Protein AF-A0A0D2JF90-F1 (afdb_monomer_lite)

pLDDT: mean 88.04, std 15.31, range [30.97, 97.69]

Secondary structure (DSSP, 8-state):
-----------EEEEEETTEEEEEEEHHHHHHHHHHHHHHHHT-GGGHHHHHHHHHHHHHHHTTSEEEHHHHS-SHHHHHHHHHHHHHHHHHHHH-TTS-GGGHHHHHHHHHHHHHHHHHHHHHTT-----

Sequence (131 aa):
MLLVEYKGNYMSAGIWAKNERVLKIPNAIFDVIYHEYMEIFEQHPQYEDLLDNAINSFRMASSGTYLNIDTALPNYEVALAFFNIAKKAQENIENIPTIPESSRPVYRKFYEIIRDRARELAIIENKHFVF

Organism: NCBI:txid1306947

Structure (mmCIF, N/CA/C/O backbone):
data_AF-A0A0D2JF90-F1
#
_entry.id   AF-A0A0D2JF90-F1
#
loop_
_atom_site.group_PDB
_atom_site.id
_atom_site.type_symbol
_atom_site.label_atom_id
_atom_site.label_alt_id
_atom_site.label_comp_id
_atom_site.label_asym_id
_atom_site.label_entity_id
_atom_site.label_seq_id
_atom_site.pdbx_PDB_ins_code
_atom_site.Cartn_x
_atom_site.Cartn_y
_atom_site.Cartn_z
_atom_site.occupancy
_atom_site.B_iso_or_equiv
_atom_site.auth_seq_id
_atom_site.auth_comp_id
_atom_site.auth_asym_id
_atom_site.auth_atom_id
_atom_site.pdbx_PDB_model_num
ATOM 1 N N . MET A 1 1 ? 12.086 -10.547 -37.034 1.00 43.31 1 MET A N 1
ATOM 2 C CA . MET A 1 1 ? 10.893 -10.952 -36.265 1.00 43.31 1 MET A CA 1
ATOM 3 C C . MET A 1 1 ? 11.223 -12.254 -35.558 1.00 43.31 1 MET A C 1
ATOM 5 O O . MET A 1 1 ? 11.323 -13.276 -36.216 1.00 43.31 1 MET A O 1
ATOM 9 N N . LEU A 1 2 ? 11.489 -12.191 -34.256 1.00 30.97 2 LEU A N 1
ATOM 10 C CA . LEU A 1 2 ? 11.658 -13.356 -33.390 1.00 30.97 2 LEU A CA 1
ATOM 11 C C . LEU A 1 2 ? 10.874 -13.039 -32.118 1.00 30.97 2 LEU A C 1
ATOM 13 O O . LEU A 1 2 ? 11.337 -12.303 -31.252 1.00 30.97 2 LEU A O 1
ATOM 17 N N . LEU A 1 3 ? 9.631 -13.518 -32.090 1.00 36.75 3 LEU A N 1
ATOM 18 C CA . LEU A 1 3 ? 8.819 -13.605 -30.886 1.00 36.75 3 LEU A CA 1
ATOM 19 C C . LEU A 1 3 ? 9.464 -14.671 -30.005 1.00 36.75 3 LEU A C 1
ATOM 21 O O . LEU A 1 3 ? 9.248 -15.864 -30.203 1.00 36.75 3 LEU A O 1
ATOM 25 N N . VAL A 1 4 ? 10.294 -14.241 -29.061 1.00 36.16 4 VAL A N 1
ATOM 26 C CA . VAL A 1 4 ? 10.651 -15.091 -27.931 1.00 36.16 4 VAL A CA 1
ATOM 27 C C . VAL A 1 4 ? 9.513 -14.940 -26.928 1.00 36.16 4 VAL A C 1
ATOM 29 O O . VAL A 1 4 ? 9.492 -14.001 -26.135 1.00 36.16 4 VAL A O 1
ATOM 32 N N . GLU A 1 5 ? 8.528 -15.838 -26.996 1.00 36.75 5 GLU A N 1
ATOM 33 C CA . GLU A 1 5 ? 7.619 -16.069 -25.873 1.00 36.75 5 GLU A CA 1
ATOM 34 C C . GLU A 1 5 ? 8.452 -16.591 -24.697 1.00 36.75 5 GLU A C 1
ATOM 36 O O . GLU A 1 5 ? 8.705 -17.789 -24.559 1.00 36.75 5 GLU A O 1
ATOM 41 N N . TYR A 1 6 ? 8.901 -15.678 -23.839 1.00 35.69 6 TYR A N 1
ATOM 42 C CA . TYR A 1 6 ? 9.486 -16.020 -22.550 1.00 35.69 6 TYR A CA 1
ATOM 43 C C . TYR A 1 6 ? 8.361 -16.513 -21.626 1.00 35.69 6 TYR A C 1
ATOM 45 O O . TYR A 1 6 ? 7.766 -15.752 -20.865 1.00 35.69 6 TYR A O 1
ATOM 53 N N . LYS A 1 7 ? 8.045 -17.812 -21.697 1.00 35.28 7 LYS A N 1
ATOM 54 C CA . LYS A 1 7 ? 7.191 -18.527 -20.731 1.00 35.28 7 LYS A CA 1
ATOM 55 C C . LYS A 1 7 ? 7.955 -18.802 -19.432 1.00 35.28 7 LYS A C 1
ATOM 57 O O . LYS A 1 7 ? 8.090 -19.942 -18.999 1.00 35.28 7 LYS A O 1
ATOM 62 N N . GLY A 1 8 ? 8.464 -17.747 -18.805 1.00 36.56 8 GLY A N 1
ATOM 63 C CA . GLY A 1 8 ? 8.743 -17.779 -17.378 1.00 36.56 8 GLY A CA 1
ATOM 64 C C . GLY A 1 8 ? 7.428 -17.524 -16.657 1.00 36.56 8 GLY A C 1
ATOM 65 O O . GLY A 1 8 ? 6.774 -16.518 -16.925 1.00 36.56 8 GLY A O 1
ATOM 66 N N . ASN A 1 9 ? 7.019 -18.408 -15.747 1.00 43.34 9 ASN A N 1
ATOM 67 C CA . ASN A 1 9 ? 6.086 -18.022 -14.692 1.00 43.34 9 ASN A CA 1
ATOM 68 C C . ASN A 1 9 ? 6.777 -16.921 -13.878 1.00 43.34 9 ASN A C 1
ATOM 70 O O . ASN A 1 9 ? 7.441 -17.204 -12.884 1.00 43.34 9 ASN A O 1
ATOM 74 N N . TYR A 1 10 ? 6.686 -15.668 -14.327 1.00 52.97 10 TYR A N 1
ATOM 75 C CA . TYR A 1 10 ? 7.056 -14.526 -13.512 1.00 52.97 10 TYR A CA 1
ATOM 76 C C . TYR A 1 10 ? 6.085 -14.546 -12.341 1.00 52.97 10 TYR A C 1
ATOM 78 O O . TYR A 1 10 ? 4.911 -14.193 -12.490 1.00 52.97 10 TYR A O 1
ATOM 86 N N . MET A 1 11 ? 6.553 -15.068 -11.207 1.00 75.00 11 MET A N 1
ATOM 87 C CA . MET A 1 11 ? 5.793 -15.021 -9.972 1.00 75.00 11 MET A CA 1
ATOM 88 C C . MET A 1 11 ? 5.394 -13.560 -9.742 1.00 75.00 11 MET A C 1
ATOM 90 O O . MET A 1 11 ? 6.162 -12.628 -10.008 1.00 75.00 11 MET A O 1
ATOM 94 N N . SER A 1 12 ? 4.133 -13.367 -9.383 1.00 83.56 12 SER A N 1
ATOM 95 C CA . SER A 1 12 ? 3.536 -12.052 -9.212 1.00 83.56 12 SER A CA 1
ATOM 96 C C . SER A 1 12 ? 2.786 -12.026 -7.898 1.00 83.56 12 SER A C 1
ATOM 98 O O . SER A 1 12 ? 1.940 -12.900 -7.685 1.00 83.56 12 SER A O 1
ATOM 100 N N . ALA A 1 13 ? 3.003 -10.990 -7.101 1.00 89.50 13 ALA A N 1
ATOM 101 C CA . ALA A 1 13 ? 2.191 -10.714 -5.939 1.00 89.50 13 ALA A CA 1
ATOM 102 C C . ALA A 1 13 ? 0.775 -10.329 -6.393 1.00 89.50 13 ALA A C 1
ATOM 104 O O . ALA A 1 13 ? 0.564 -9.390 -7.174 1.00 89.50 13 ALA A O 1
ATOM 105 N N . GLY A 1 14 ? -0.216 -11.087 -5.927 1.00 93.38 14 GLY A N 1
ATOM 106 C CA . GLY A 1 14 ? -1.618 -10.696 -6.040 1.00 93.38 14 GLY A CA 1
ATOM 107 C C . GLY A 1 14 ? -1.976 -9.741 -4.909 1.00 93.38 14 GLY A C 1
ATOM 108 O O . GLY A 1 14 ? -1.822 -10.105 -3.750 1.00 93.38 14 GLY A O 1
ATOM 109 N N . ILE A 1 15 ? -2.480 -8.551 -5.223 1.00 95.94 15 ILE A N 1
ATOM 110 C CA . ILE A 1 15 ? -2.976 -7.608 -4.215 1.00 95.94 15 ILE A CA 1
ATOM 111 C C . ILE A 1 15 ? -4.492 -7.717 -4.162 1.00 95.94 15 ILE A C 1
ATOM 113 O O . ILE A 1 15 ? -5.168 -7.597 -5.190 1.00 95.94 15 ILE A O 1
ATOM 117 N N . TRP A 1 16 ? -5.006 -7.957 -2.963 1.00 96.31 16 TRP A N 1
ATOM 118 C CA . TRP A 1 16 ? -6.415 -8.177 -2.690 1.00 96.31 16 TRP A CA 1
ATOM 119 C C . TRP A 1 16 ? -6.956 -7.105 -1.756 1.00 96.31 16 TRP A C 1
ATOM 121 O O . TRP A 1 16 ? -6.308 -6.750 -0.775 1.00 96.31 16 TRP A O 1
ATOM 131 N N . ALA A 1 17 ? -8.155 -6.625 -2.056 1.00 94.81 17 ALA A N 1
ATOM 132 C CA . ALA A 1 17 ? -8.937 -5.752 -1.195 1.00 94.81 17 ALA A CA 1
ATOM 133 C C . ALA A 1 17 ? -10.413 -6.117 -1.370 1.00 94.81 17 ALA A C 1
ATOM 135 O O . ALA A 1 17 ? -10.847 -6.424 -2.480 1.00 94.81 17 ALA A O 1
ATOM 136 N N . LYS A 1 18 ? -11.178 -6.121 -0.279 1.00 92.69 18 LYS A N 1
ATOM 137 C CA . LYS A 1 18 ? -12.606 -6.470 -0.240 1.00 92.69 18 LYS A CA 1
ATOM 138 C C . LYS A 1 18 ? -12.913 -7.826 -0.879 1.00 92.69 18 LYS A C 1
ATOM 140 O O . LYS A 1 18 ? -13.903 -7.980 -1.583 1.00 92.69 18 LYS A O 1
ATOM 145 N N . ASN A 1 19 ? -12.052 -8.813 -0.621 1.00 89.94 19 ASN A N 1
ATOM 146 C CA . ASN A 1 19 ? -12.110 -10.164 -1.198 1.00 89.94 19 ASN A CA 1
ATOM 147 C C . ASN A 1 19 ? -11.984 -10.232 -2.732 1.00 89.94 19 ASN A C 1
ATOM 149 O O . ASN A 1 19 ? -12.270 -11.272 -3.323 1.00 89.94 19 ASN A O 1
ATOM 153 N N . GLU A 1 20 ? -11.491 -9.176 -3.380 1.00 94.44 20 GLU A N 1
ATOM 154 C CA . GLU A 1 20 ? -11.244 -9.145 -4.820 1.00 94.44 20 GLU A CA 1
ATOM 155 C C . GLU A 1 20 ? -9.775 -8.851 -5.125 1.00 94.44 20 GLU A C 1
ATOM 157 O O . GLU A 1 20 ? -9.114 -8.071 -4.436 1.00 94.44 20 GLU A O 1
ATOM 162 N N . ARG A 1 21 ? -9.242 -9.456 -6.194 1.00 94.56 21 ARG A N 1
ATOM 163 C CA . ARG A 1 21 ? -7.891 -9.142 -6.672 1.00 94.56 21 ARG A CA 1
ATOM 164 C C . ARG A 1 21 ? -7.910 -7.828 -7.452 1.00 94.56 21 ARG A C 1
ATOM 166 O O . ARG A 1 21 ? -8.303 -7.806 -8.617 1.00 94.56 21 ARG A O 1
ATOM 173 N N . VAL A 1 22 ? -7.402 -6.764 -6.838 1.00 96.06 22 VAL A N 1
ATOM 174 C CA . VAL A 1 22 ? -7.409 -5.395 -7.385 1.00 96.06 22 VAL A CA 1
ATOM 175 C C . VAL A 1 22 ? -6.157 -5.049 -8.196 1.00 96.06 22 VAL A C 1
ATOM 177 O O . VAL A 1 22 ? -6.181 -4.147 -9.042 1.00 96.06 22 VAL A O 1
ATOM 180 N N . LEU A 1 23 ? -5.051 -5.769 -7.974 1.00 95.00 23 LEU A N 1
ATOM 181 C CA . LEU A 1 23 ? -3.798 -5.554 -8.696 1.00 95.00 23 LEU A CA 1
ATOM 182 C C . LEU A 1 23 ? -2.972 -6.845 -8.784 1.00 95.00 23 LEU A C 1
ATOM 184 O O . LEU A 1 23 ? -2.977 -7.676 -7.878 1.00 95.00 23 LEU A O 1
ATOM 188 N N . LYS A 1 24 ? -2.256 -7.015 -9.897 1.00 92.94 24 LYS A N 1
ATOM 189 C CA . LYS A 1 24 ? -1.245 -8.061 -10.089 1.00 92.94 24 LYS A CA 1
ATOM 190 C C . LYS A 1 24 ? 0.090 -7.364 -10.328 1.00 92.94 24 LYS A C 1
ATOM 192 O O . LYS A 1 24 ? 0.207 -6.630 -11.307 1.00 92.94 24 LYS A O 1
ATOM 197 N N . ILE A 1 25 ? 1.063 -7.582 -9.447 1.00 92.25 25 ILE A N 1
ATOM 198 C CA . ILE A 1 25 ? 2.368 -6.911 -9.486 1.00 92.25 25 ILE A CA 1
ATOM 199 C C . ILE A 1 25 ? 3.446 -7.963 -9.767 1.00 92.25 25 ILE A C 1
ATOM 201 O O . ILE A 1 25 ? 3.507 -8.951 -9.040 1.00 92.25 25 ILE A O 1
ATOM 205 N N . PRO A 1 26 ? 4.291 -7.811 -10.803 1.00 90.44 26 PRO A N 1
ATOM 206 C CA . PRO A 1 26 ? 5.472 -8.662 -10.969 1.00 90.44 26 PRO A CA 1
ATOM 207 C C . PRO A 1 26 ? 6.334 -8.651 -9.699 1.00 90.44 26 PRO A C 1
ATOM 209 O O . PRO A 1 26 ? 6.592 -7.569 -9.179 1.00 90.44 26 PRO A O 1
ATOM 212 N N . ASN A 1 27 ? 6.811 -9.806 -9.216 1.00 87.50 27 ASN A N 1
ATOM 213 C CA . ASN A 1 27 ? 7.562 -9.863 -7.951 1.00 87.50 27 ASN A CA 1
ATOM 214 C C . ASN A 1 27 ? 8.742 -8.890 -7.919 1.00 87.50 27 ASN A C 1
ATOM 216 O O . ASN A 1 27 ? 8.859 -8.145 -6.965 1.00 87.50 27 ASN A O 1
ATOM 220 N N . ALA A 1 28 ? 9.515 -8.777 -9.005 1.00 87.50 28 ALA A N 1
ATOM 221 C CA . ALA A 1 28 ? 10.632 -7.831 -9.078 1.00 87.50 28 ALA A CA 1
ATOM 222 C C . ALA A 1 28 ? 10.226 -6.363 -8.820 1.00 87.50 28 ALA A C 1
ATOM 224 O O . ALA A 1 28 ? 11.018 -5.586 -8.305 1.00 87.50 28 ALA A O 1
ATOM 225 N N . ILE A 1 29 ? 8.995 -5.970 -9.170 1.00 91.00 29 ILE A N 1
ATOM 226 C CA . ILE A 1 29 ? 8.458 -4.636 -8.859 1.00 91.00 29 ILE A CA 1
ATOM 227 C C . ILE A 1 29 ? 8.016 -4.573 -7.393 1.00 91.00 29 ILE A C 1
ATOM 229 O O . ILE A 1 29 ? 8.266 -3.574 -6.721 1.00 91.00 29 ILE A O 1
ATOM 233 N N . PHE A 1 30 ? 7.364 -5.627 -6.896 1.00 92.00 30 PHE A N 1
ATOM 234 C CA . PHE A 1 30 ? 6.921 -5.695 -5.505 1.00 92.00 30 PHE A CA 1
ATOM 235 C C . PHE A 1 30 ? 8.094 -5.728 -4.516 1.00 92.00 30 PHE A C 1
ATOM 237 O O . PHE A 1 30 ? 8.004 -5.116 -3.460 1.00 92.00 30 PHE A O 1
ATOM 244 N N . ASP A 1 31 ? 9.206 -6.364 -4.876 1.00 89.81 31 ASP A N 1
ATOM 245 C CA . ASP A 1 31 ? 10.430 -6.401 -4.076 1.00 89.81 31 ASP A CA 1
ATOM 246 C C . ASP A 1 31 ? 11.014 -4.995 -3.898 1.00 89.81 31 ASP A C 1
ATOM 248 O O . ASP A 1 31 ? 11.377 -4.617 -2.788 1.00 89.81 31 ASP A O 1
ATOM 252 N N . VAL A 1 32 ? 11.010 -4.179 -4.960 1.00 91.19 32 VAL A N 1
ATOM 253 C CA . VAL A 1 32 ? 11.411 -2.764 -4.880 1.00 91.19 32 VAL A CA 1
ATOM 254 C C . VAL A 1 32 ? 10.475 -1.981 -3.958 1.00 91.19 32 VAL A C 1
ATOM 256 O O . VAL A 1 32 ? 10.947 -1.253 -3.094 1.00 91.19 32 VAL A O 1
ATOM 259 N N . ILE A 1 33 ? 9.153 -2.158 -4.093 1.00 93.19 33 ILE A N 1
ATOM 260 C CA . ILE A 1 33 ? 8.169 -1.528 -3.191 1.00 93.19 33 ILE A CA 1
ATOM 261 C C . ILE A 1 33 ? 8.461 -1.900 -1.738 1.00 93.19 33 ILE A C 1
ATOM 263 O O . ILE A 1 33 ? 8.515 -1.033 -0.871 1.00 93.19 33 ILE A O 1
ATOM 267 N N . TYR A 1 34 ? 8.627 -3.196 -1.478 1.00 93.00 34 TYR A N 1
ATOM 268 C CA . TYR A 1 34 ? 8.878 -3.717 -0.147 1.00 93.00 34 TYR A CA 1
ATOM 269 C C . TYR A 1 34 ? 10.156 -3.118 0.445 1.00 93.00 34 TYR A C 1
ATOM 271 O O . TYR A 1 34 ? 10.108 -2.618 1.564 1.00 93.00 34 TYR A O 1
ATOM 279 N N . HIS A 1 35 ? 11.262 -3.112 -0.302 1.00 92.44 35 HIS A N 1
ATOM 280 C CA . HIS A 1 35 ? 12.532 -2.563 0.170 1.00 92.44 35 HIS A CA 1
ATOM 281 C C . HIS A 1 35 ? 12.449 -1.073 0.493 1.00 92.44 35 HIS A C 1
ATOM 283 O O . HIS A 1 35 ? 12.785 -0.698 1.611 1.00 92.44 35 HIS A O 1
ATOM 289 N N . GLU A 1 36 ? 11.894 -0.250 -0.398 1.00 93.44 36 GLU A N 1
ATOM 290 C CA . GLU A 1 36 ? 11.714 1.184 -0.128 1.00 93.44 36 GLU A CA 1
ATOM 291 C C . GLU A 1 36 ? 10.849 1.424 1.119 1.00 93.44 36 GLU A C 1
ATOM 293 O O . GLU A 1 36 ? 11.110 2.319 1.920 1.00 93.44 36 GLU A O 1
ATOM 298 N N . TYR A 1 37 ? 9.817 0.603 1.329 1.00 94.56 37 TYR A N 1
ATOM 299 C CA . TYR A 1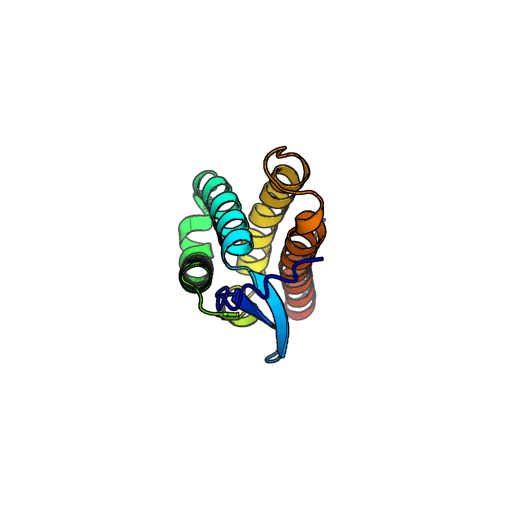 37 ? 8.939 0.751 2.489 1.00 94.56 37 TYR A CA 1
ATOM 300 C C . TYR A 1 37 ? 9.658 0.335 3.779 1.00 94.56 37 TYR A C 1
ATOM 302 O O . TYR A 1 37 ? 9.456 0.978 4.808 1.00 94.56 37 TYR A O 1
ATOM 310 N N . MET A 1 38 ? 10.498 -0.707 3.736 1.00 94.19 38 MET A N 1
ATOM 311 C CA . MET A 1 38 ? 11.284 -1.144 4.894 1.00 94.19 38 MET A CA 1
ATOM 312 C C . MET A 1 38 ? 12.368 -0.129 5.257 1.00 94.19 38 MET A C 1
ATOM 314 O O . MET A 1 38 ? 12.497 0.205 6.430 1.00 94.19 38 MET A O 1
ATOM 318 N N . GLU A 1 39 ? 13.079 0.427 4.274 1.00 94.56 39 GLU A N 1
ATOM 319 C CA . GLU A 1 39 ? 14.103 1.452 4.516 1.00 94.56 39 GLU A CA 1
ATOM 320 C C . GLU A 1 39 ? 13.519 2.697 5.201 1.00 94.56 39 GLU A C 1
ATOM 322 O O . GLU A 1 39 ? 14.132 3.267 6.106 1.00 94.56 39 GLU A O 1
ATOM 327 N N . ILE A 1 40 ? 12.310 3.114 4.809 1.00 94.69 40 ILE A N 1
ATOM 328 C CA . ILE A 1 40 ? 11.602 4.219 5.468 1.00 94.69 40 ILE A CA 1
ATOM 329 C C . ILE A 1 40 ? 11.058 3.802 6.843 1.00 94.69 40 ILE A C 1
ATOM 331 O O . ILE A 1 40 ? 11.070 4.606 7.776 1.00 94.69 40 ILE A O 1
ATOM 335 N N . PHE A 1 41 ? 10.578 2.566 6.994 1.00 95.31 41 PHE A N 1
ATOM 336 C CA . PHE A 1 41 ? 10.082 2.043 8.270 1.00 95.31 41 PHE A CA 1
ATOM 337 C C . PHE A 1 41 ? 11.178 1.984 9.343 1.00 95.31 41 PHE A C 1
ATOM 339 O O . PHE A 1 41 ? 10.936 2.409 10.470 1.00 95.31 41 PHE A O 1
ATOM 346 N N . GLU A 1 42 ? 12.393 1.558 8.990 1.00 94.75 42 GLU A N 1
ATOM 347 C CA . GLU A 1 42 ? 13.551 1.515 9.898 1.00 94.75 42 GLU A CA 1
ATOM 348 C C . GLU A 1 42 ? 13.918 2.901 10.462 1.00 94.75 42 GLU A C 1
ATOM 350 O O . GLU A 1 42 ? 14.452 3.020 11.564 1.00 94.75 42 GLU A O 1
ATOM 355 N N . GLN A 1 43 ? 13.573 3.975 9.747 1.00 95.00 43 GLN A N 1
ATOM 356 C CA . GLN A 1 43 ? 13.762 5.362 10.190 1.00 95.00 43 GLN A CA 1
ATOM 357 C C . GLN A 1 43 ? 12.624 5.863 11.100 1.00 95.00 43 GLN A C 1
ATOM 359 O O . GLN A 1 43 ? 12.646 7.005 11.575 1.00 95.00 43 GLN A O 1
ATOM 364 N N . HIS A 1 44 ? 11.605 5.035 11.338 1.00 93.12 44 HIS A N 1
ATOM 365 C CA . HIS A 1 44 ? 10.401 5.357 12.098 1.00 93.12 44 HIS A CA 1
ATOM 366 C C . HIS A 1 44 ? 10.103 4.316 13.188 1.00 93.12 44 HIS A C 1
ATOM 368 O O . HIS A 1 44 ? 9.027 3.710 13.184 1.00 93.12 44 HIS A O 1
ATOM 374 N N . PRO A 1 45 ? 11.002 4.159 14.180 1.00 92.94 45 PRO A N 1
ATOM 375 C CA . PRO A 1 45 ? 10.857 3.159 15.242 1.00 92.94 45 PRO A CA 1
ATOM 376 C C . PRO A 1 45 ? 9.582 3.344 16.077 1.00 92.94 45 PRO A C 1
ATOM 378 O O . PRO A 1 45 ? 9.076 2.392 16.659 1.00 92.94 45 PRO A O 1
ATOM 381 N N . GLN A 1 46 ? 8.985 4.543 16.092 1.00 93.00 46 GLN A N 1
ATOM 382 C CA . GLN A 1 46 ? 7.699 4.781 16.755 1.00 93.00 46 GLN A CA 1
ATOM 383 C C . GLN A 1 46 ? 6.533 3.952 16.183 1.00 93.00 46 GLN A C 1
ATOM 385 O O . GLN A 1 46 ? 5.462 3.920 16.784 1.00 93.00 46 GLN A O 1
ATOM 390 N N . TYR A 1 47 ? 6.710 3.334 15.012 1.00 93.31 47 TYR A N 1
ATOM 391 C CA . TYR A 1 47 ? 5.713 2.479 14.377 1.00 93.31 47 TYR A CA 1
ATOM 392 C C . TYR A 1 47 ? 6.011 0.982 14.506 1.00 93.31 47 TYR A C 1
ATOM 394 O O . TYR A 1 47 ? 5.236 0.195 13.972 1.00 93.31 47 TYR A O 1
ATOM 402 N N . GLU A 1 48 ? 7.086 0.580 15.193 1.00 91.88 48 GLU A N 1
ATOM 403 C CA . GLU A 1 48 ? 7.559 -0.812 15.218 1.00 91.88 48 GLU A CA 1
ATOM 404 C C . GLU A 1 48 ? 6.480 -1.790 15.707 1.00 91.88 48 GLU A C 1
ATOM 406 O O . GLU A 1 48 ? 6.005 -2.626 14.935 1.00 91.88 48 GLU A O 1
ATOM 411 N N . ASP A 1 49 ? 5.994 -1.595 16.934 1.00 93.38 49 ASP A N 1
ATOM 412 C CA . ASP A 1 49 ? 4.937 -2.430 17.518 1.00 93.38 49 ASP A CA 1
ATOM 413 C C . ASP A 1 49 ? 3.610 -2.316 16.751 1.00 93.38 49 ASP A C 1
ATOM 415 O O . ASP A 1 49 ? 2.861 -3.284 16.616 1.00 93.38 49 ASP A O 1
ATOM 419 N N . LEU A 1 50 ? 3.306 -1.118 16.238 1.00 95.56 50 LEU A N 1
ATOM 420 C CA . LEU A 1 50 ? 2.048 -0.845 15.544 1.00 95.56 50 LEU A CA 1
ATOM 421 C C . LEU A 1 50 ? 1.977 -1.560 14.188 1.00 95.56 50 LEU A C 1
ATOM 423 O O . LEU A 1 50 ? 0.893 -1.965 13.763 1.00 95.56 50 LEU A O 1
ATOM 427 N N . LEU A 1 51 ? 3.110 -1.693 13.495 1.00 96.12 51 LEU A N 1
ATOM 428 C CA . LEU A 1 51 ? 3.163 -2.188 12.122 1.00 96.12 51 LEU A CA 1
ATOM 429 C C . LEU A 1 51 ? 3.708 -3.609 11.981 1.00 96.12 51 LEU A C 1
ATOM 431 O O . LEU A 1 51 ? 3.619 -4.128 10.872 1.00 96.12 51 LEU A O 1
ATOM 435 N N . ASP A 1 52 ? 4.192 -4.272 13.035 1.00 92.19 52 ASP A N 1
ATOM 436 C CA . ASP A 1 52 ? 4.800 -5.615 12.946 1.00 92.19 52 ASP A CA 1
ATOM 437 C C . ASP A 1 52 ? 3.975 -6.601 12.086 1.00 92.19 52 ASP A C 1
ATOM 439 O O . ASP A 1 52 ? 4.458 -7.167 11.102 1.00 92.19 52 ASP A O 1
ATOM 443 N N . ASN A 1 53 ? 2.668 -6.713 12.343 1.00 93.12 53 ASN A N 1
ATOM 444 C CA . ASN A 1 53 ? 1.777 -7.580 11.559 1.00 93.12 53 ASN A CA 1
ATOM 445 C C . ASN A 1 53 ? 1.629 -7.153 10.086 1.00 93.12 53 ASN A C 1
ATOM 447 O O . ASN A 1 53 ? 1.554 -8.004 9.188 1.00 93.12 53 ASN A O 1
ATOM 451 N N . ALA A 1 54 ? 1.589 -5.845 9.821 1.00 94.19 54 ALA A N 1
ATOM 452 C CA . ALA A 1 54 ? 1.530 -5.314 8.463 1.00 94.19 54 ALA A CA 1
ATOM 453 C C . ALA A 1 54 ? 2.830 -5.647 7.719 1.00 94.19 54 ALA A C 1
ATOM 455 O O . ALA A 1 54 ? 2.794 -6.244 6.645 1.00 94.19 54 ALA A O 1
ATOM 456 N N . ILE A 1 55 ? 3.981 -5.371 8.331 1.00 93.56 55 ILE A N 1
ATOM 457 C CA . ILE A 1 55 ? 5.308 -5.668 7.784 1.00 93.56 55 ILE A CA 1
ATOM 458 C C . ILE A 1 55 ? 5.462 -7.167 7.495 1.00 93.56 55 ILE A C 1
ATOM 460 O O . ILE A 1 55 ? 5.914 -7.551 6.413 1.00 93.56 55 ILE A O 1
ATOM 464 N N . ASN A 1 56 ? 4.994 -8.024 8.404 1.00 92.06 56 ASN A N 1
ATOM 465 C CA . ASN A 1 56 ? 4.987 -9.474 8.220 1.00 92.06 56 ASN A CA 1
ATOM 466 C C . ASN A 1 56 ? 4.154 -9.902 7.006 1.00 92.06 56 ASN A C 1
ATOM 468 O O . ASN A 1 56 ? 4.608 -10.726 6.208 1.00 92.06 56 ASN A O 1
ATOM 472 N N . SER A 1 57 ? 2.982 -9.295 6.811 1.00 92.69 57 SER A N 1
ATOM 473 C CA . SER A 1 57 ? 2.128 -9.549 5.644 1.00 92.69 57 SER A CA 1
ATOM 474 C C . SER A 1 57 ? 2.812 -9.150 4.331 1.00 92.69 57 SER A C 1
ATOM 476 O O . SER A 1 57 ? 2.762 -9.892 3.349 1.00 92.69 57 SER A O 1
ATOM 478 N N . PHE A 1 58 ? 3.510 -8.014 4.314 1.00 92.31 58 PHE A N 1
ATOM 479 C CA . PHE A 1 58 ? 4.241 -7.538 3.137 1.00 92.31 58 PHE A CA 1
ATOM 480 C C . PHE A 1 58 ? 5.471 -8.395 2.823 1.00 92.31 58 PHE A C 1
ATOM 482 O O . PHE A 1 58 ? 5.698 -8.737 1.664 1.00 92.31 58 PHE A O 1
ATOM 489 N N . ARG A 1 59 ? 6.218 -8.811 3.849 1.00 91.06 59 ARG A N 1
ATOM 490 C CA . ARG A 1 59 ? 7.357 -9.729 3.713 1.00 91.06 59 ARG A CA 1
ATOM 491 C C . ARG A 1 59 ? 6.940 -11.092 3.156 1.00 91.06 59 ARG A C 1
ATOM 493 O O . ARG A 1 59 ? 7.640 -11.674 2.336 1.00 91.06 59 ARG A O 1
ATOM 500 N N . MET A 1 60 ? 5.786 -11.616 3.569 1.00 87.56 60 MET A N 1
ATOM 501 C CA . MET A 1 60 ? 5.246 -12.837 2.960 1.00 87.56 60 MET A CA 1
ATOM 502 C C . MET A 1 60 ? 4.872 -12.609 1.491 1.00 87.56 60 MET A C 1
ATOM 504 O O . MET A 1 60 ? 5.159 -13.463 0.648 1.00 87.56 60 MET A O 1
ATOM 508 N N . ALA A 1 61 ? 4.275 -11.462 1.160 1.00 87.44 61 ALA A N 1
ATOM 509 C CA . ALA A 1 61 ? 3.903 -11.124 -0.213 1.00 87.44 61 ALA A CA 1
ATOM 510 C C . ALA A 1 61 ? 5.116 -11.007 -1.158 1.00 87.44 61 ALA A C 1
ATOM 512 O O . ALA A 1 61 ? 5.030 -11.492 -2.289 1.00 87.44 61 ALA A O 1
ATOM 513 N N . SER A 1 62 ? 6.255 -10.471 -0.697 1.00 85.50 62 SER A N 1
ATOM 514 C CA . SER A 1 62 ? 7.486 -10.380 -1.507 1.00 85.50 62 SER A CA 1
ATOM 515 C C . SER A 1 62 ? 8.090 -11.746 -1.843 1.00 85.50 62 SER A C 1
ATOM 517 O O . SER A 1 62 ? 8.612 -11.948 -2.934 1.00 85.50 62 SER A O 1
ATOM 519 N N . SER A 1 63 ? 7.874 -12.765 -1.005 1.00 80.94 63 SER A N 1
ATOM 520 C CA . SER A 1 63 ? 8.255 -14.153 -1.326 1.00 80.94 63 SER A CA 1
ATOM 521 C C . SER A 1 63 ? 7.368 -14.854 -2.379 1.00 80.94 63 SER A C 1
ATOM 523 O O . SER A 1 63 ? 7.488 -16.061 -2.586 1.00 80.94 63 SER A O 1
ATOM 525 N N . GLY A 1 64 ? 6.502 -14.114 -3.087 1.00 70.94 64 GLY A N 1
ATOM 526 C CA . GLY A 1 64 ? 5.702 -14.617 -4.211 1.00 70.94 64 GLY A CA 1
ATOM 527 C C . GLY A 1 64 ? 4.313 -15.129 -3.846 1.00 70.94 64 GLY A C 1
ATOM 528 O O . GLY A 1 64 ? 3.767 -15.976 -4.555 1.00 70.94 64 GLY A O 1
ATOM 529 N N . THR A 1 65 ? 3.737 -14.618 -2.758 1.00 83.44 65 THR A N 1
ATOM 530 C CA . THR A 1 65 ? 2.381 -14.968 -2.315 1.00 83.44 65 THR A CA 1
ATOM 531 C C . THR A 1 65 ? 1.361 -13.895 -2.736 1.00 83.44 65 THR A C 1
ATOM 533 O O . THR A 1 65 ? 1.384 -13.399 -3.865 1.00 83.44 65 THR A O 1
ATOM 536 N N . TYR A 1 66 ? 0.419 -13.551 -1.861 1.00 90.00 66 TYR A N 1
ATOM 537 C CA . TYR A 1 66 ? -0.548 -12.482 -2.063 1.00 90.00 66 TYR A CA 1
ATOM 538 C C . TYR A 1 66 ? -0.573 -11.577 -0.831 1.00 90.00 66 TYR A C 1
ATOM 540 O O . TYR A 1 66 ? -0.269 -12.011 0.277 1.00 90.00 66 TYR A O 1
ATOM 548 N N . LEU A 1 67 ? -0.974 -10.324 -1.027 1.00 94.50 67 LEU A N 1
ATOM 549 C CA . LEU A 1 67 ? -1.194 -9.362 0.045 1.00 94.50 67 LEU A CA 1
ATOM 550 C C . LEU A 1 67 ? -2.687 -9.054 0.132 1.00 94.50 67 LEU A C 1
ATOM 552 O O . LEU A 1 67 ? -3.263 -8.544 -0.829 1.00 94.50 67 LEU A O 1
ATOM 556 N N . ASN A 1 68 ? -3.311 -9.346 1.273 1.00 96.12 68 ASN A N 1
ATOM 557 C CA . ASN A 1 68 ? -4.658 -8.868 1.577 1.00 96.12 68 ASN A CA 1
ATOM 558 C C . ASN A 1 68 ? -4.560 -7.556 2.364 1.00 96.12 68 ASN A C 1
ATOM 560 O O . ASN A 1 68 ? -4.094 -7.541 3.503 1.00 96.12 68 ASN A O 1
ATOM 564 N N . ILE A 1 69 ? -5.004 -6.468 1.743 1.00 97.12 69 ILE A N 1
ATOM 565 C CA . ILE A 1 69 ? -4.927 -5.112 2.283 1.00 97.12 69 ILE A CA 1
ATOM 566 C C . ILE A 1 69 ? -5.823 -4.939 3.511 1.00 97.12 69 ILE A C 1
ATOM 568 O O . ILE A 1 69 ? -5.420 -4.260 4.451 1.00 97.12 69 ILE A O 1
ATOM 572 N N . ASP A 1 70 ? -6.989 -5.585 3.555 1.00 96.19 70 ASP A N 1
ATOM 573 C CA . ASP A 1 70 ? -7.913 -5.460 4.686 1.00 96.19 70 ASP A CA 1
ATOM 574 C C . ASP A 1 70 ? -7.346 -6.113 5.949 1.00 96.19 70 ASP A C 1
ATOM 576 O O . ASP A 1 70 ? -7.547 -5.610 7.050 1.00 96.19 70 ASP A O 1
ATOM 580 N N . THR A 1 71 ? -6.624 -7.226 5.788 1.00 95.25 71 THR A N 1
ATOM 581 C CA . THR A 1 71 ? -5.955 -7.923 6.896 1.00 95.25 71 THR A CA 1
ATOM 582 C C . THR A 1 71 ? -4.653 -7.237 7.297 1.00 95.25 71 THR A C 1
ATOM 584 O O . THR A 1 71 ? -4.376 -7.117 8.486 1.00 95.25 71 THR A O 1
ATOM 587 N N . ALA A 1 72 ? -3.859 -6.779 6.323 1.00 96.19 72 ALA A N 1
ATOM 588 C CA . ALA A 1 72 ? -2.589 -6.108 6.592 1.00 96.19 72 ALA A CA 1
ATOM 589 C C . ALA A 1 72 ? -2.789 -4.727 7.236 1.00 96.19 72 ALA A C 1
ATOM 591 O O . ALA A 1 72 ? -2.001 -4.334 8.089 1.00 96.19 72 ALA A O 1
ATOM 592 N N . LEU A 1 73 ? -3.851 -4.010 6.850 1.00 97.44 73 LEU A N 1
ATOM 593 C CA . LEU A 1 73 ? -4.214 -2.685 7.354 1.00 97.44 73 LEU A CA 1
ATOM 594 C C . LEU A 1 73 ? -5.638 -2.738 7.949 1.00 97.44 73 LEU A C 1
ATOM 596 O O . LEU A 1 73 ? -6.606 -2.318 7.300 1.00 97.44 73 LEU A O 1
ATOM 600 N N . PRO A 1 74 ? -5.801 -3.305 9.159 1.00 96.94 74 PRO A N 1
ATOM 601 C CA . PRO A 1 74 ? -7.113 -3.657 9.704 1.00 96.94 74 PRO A CA 1
ATOM 602 C C . PRO A 1 74 ? -7.880 -2.482 10.318 1.00 96.94 74 PRO A C 1
ATOM 604 O O . PRO A 1 74 ? -9.103 -2.548 10.402 1.00 96.94 74 PRO A O 1
ATOM 607 N N . ASN A 1 75 ? -7.186 -1.427 10.745 1.00 96.94 75 ASN A N 1
ATOM 608 C CA . ASN A 1 75 ? -7.773 -0.261 11.402 1.00 96.94 75 ASN A CA 1
ATOM 609 C C . ASN A 1 75 ? -7.065 1.031 10.977 1.00 96.94 75 ASN A C 1
ATOM 611 O O . ASN A 1 75 ? -5.998 0.997 10.351 1.00 96.94 75 ASN A O 1
ATOM 615 N N . TYR A 1 76 ? -7.676 2.165 11.308 1.00 96.69 76 TYR A N 1
ATOM 616 C CA . TYR A 1 76 ? -7.222 3.483 10.890 1.00 96.69 76 TYR A CA 1
ATOM 617 C C . TYR A 1 76 ? -5.796 3.804 11.340 1.00 96.69 76 TYR A C 1
ATOM 619 O O . TYR A 1 76 ? -5.028 4.347 10.553 1.00 96.69 76 TYR A O 1
ATOM 627 N N . GLU A 1 77 ? -5.421 3.464 12.574 1.00 96.06 77 GLU A N 1
ATOM 628 C CA . GLU A 1 77 ? -4.098 3.790 13.121 1.00 96.06 77 GLU A CA 1
ATOM 629 C C . GLU A 1 77 ? -2.983 3.057 12.366 1.00 96.06 77 GLU A C 1
ATOM 631 O O . GLU A 1 77 ? -2.013 3.686 11.938 1.00 96.06 77 GLU A O 1
ATOM 636 N N . VAL A 1 78 ? -3.167 1.756 12.111 1.00 97.06 78 VAL A N 1
ATOM 637 C CA . VAL A 1 78 ? -2.239 0.947 11.306 1.00 97.06 78 VAL A CA 1
ATOM 638 C C . VAL A 1 78 ? -2.188 1.463 9.867 1.00 97.06 78 VAL A C 1
ATOM 640 O O . VAL A 1 78 ? -1.106 1.678 9.319 1.00 97.06 78 VAL A O 1
ATOM 643 N N . ALA A 1 79 ? -3.348 1.710 9.252 1.00 97.06 79 ALA A N 1
ATOM 644 C CA . ALA A 1 79 ? -3.423 2.182 7.872 1.00 97.06 79 ALA A CA 1
ATOM 645 C C . ALA A 1 79 ? -2.791 3.570 7.689 1.00 97.06 79 ALA A C 1
ATOM 647 O O . ALA A 1 79 ? -2.107 3.801 6.694 1.00 97.06 79 ALA A O 1
ATOM 648 N N . LEU A 1 80 ? -2.979 4.480 8.648 1.00 96.44 80 LEU A N 1
ATOM 649 C CA . LEU A 1 80 ? -2.401 5.821 8.627 1.00 96.44 80 LEU A CA 1
ATOM 650 C C . LEU A 1 80 ? -0.882 5.783 8.814 1.00 96.44 80 LEU A C 1
ATOM 652 O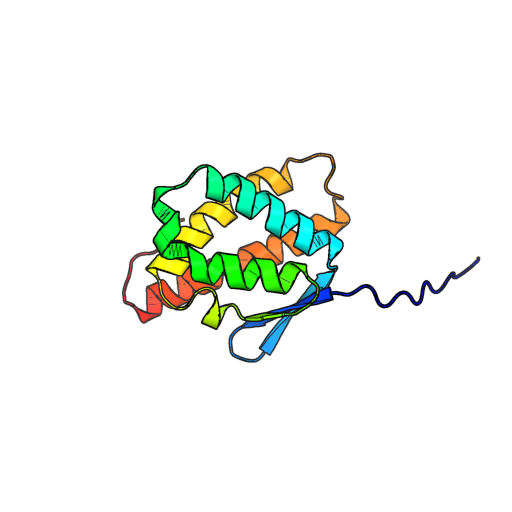 O . LEU A 1 80 ? -0.159 6.439 8.063 1.00 96.44 80 LEU A O 1
ATOM 656 N N . ALA A 1 81 ? -0.389 5.016 9.790 1.00 95.88 81 ALA A N 1
ATOM 657 C CA . ALA A 1 81 ? 1.046 4.857 10.011 1.00 95.88 81 ALA A CA 1
ATOM 658 C C . ALA A 1 81 ? 1.733 4.287 8.762 1.00 95.88 81 ALA A C 1
ATOM 660 O O . ALA A 1 81 ? 2.732 4.836 8.291 1.00 95.88 81 ALA A O 1
ATOM 661 N N . PHE A 1 82 ? 1.139 3.255 8.160 1.00 96.56 82 PHE A N 1
ATOM 662 C CA . PHE A 1 82 ? 1.656 2.662 6.933 1.00 96.56 82 PHE A CA 1
ATOM 663 C C . PHE A 1 82 ? 1.552 3.610 5.729 1.00 96.56 82 PHE A C 1
ATOM 665 O O . PHE A 1 82 ? 2.476 3.695 4.924 1.00 96.56 82 PHE A O 1
ATOM 672 N N . PHE A 1 83 ? 0.465 4.378 5.614 1.00 96.38 83 PHE A N 1
ATOM 673 C CA . PHE A 1 83 ? 0.313 5.406 4.582 1.00 96.38 83 PHE A CA 1
ATOM 674 C C . PHE A 1 83 ? 1.417 6.469 4.657 1.00 96.38 83 PHE A C 1
ATOM 676 O O . PHE A 1 83 ? 1.957 6.853 3.622 1.00 96.38 83 PHE A O 1
ATOM 683 N N . ASN A 1 84 ? 1.802 6.910 5.858 1.00 95.00 84 ASN A N 1
ATOM 684 C CA . ASN A 1 84 ? 2.879 7.890 6.029 1.00 95.00 84 ASN A CA 1
ATOM 685 C C . ASN A 1 84 ? 4.233 7.363 5.527 1.00 95.00 84 ASN A C 1
ATOM 687 O O . ASN A 1 84 ? 5.001 8.117 4.927 1.00 95.00 84 ASN A O 1
ATOM 691 N N . ILE A 1 85 ? 4.508 6.073 5.736 1.00 96.06 85 ILE A N 1
ATOM 692 C CA . ILE A 1 85 ? 5.687 5.386 5.187 1.00 96.06 85 ILE A CA 1
ATOM 693 C C . ILE A 1 85 ? 5.580 5.316 3.661 1.00 96.06 85 ILE A C 1
ATOM 695 O O . ILE A 1 85 ? 6.479 5.763 2.949 1.00 96.06 85 ILE A O 1
ATOM 699 N N . ALA A 1 86 ? 4.443 4.832 3.157 1.00 95.69 86 ALA A N 1
ATOM 700 C CA . ALA A 1 86 ? 4.184 4.664 1.732 1.00 95.69 86 ALA A CA 1
ATOM 701 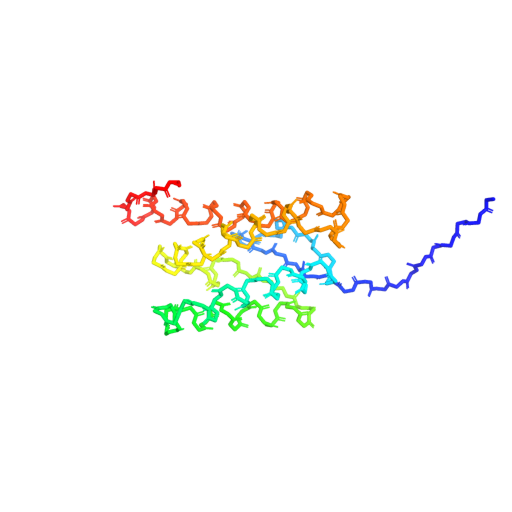C C . ALA A 1 86 ? 4.274 5.984 0.951 1.00 95.69 86 ALA A C 1
ATOM 703 O O . ALA A 1 86 ? 4.773 5.998 -0.171 1.00 95.69 86 ALA A O 1
ATOM 704 N N . LYS A 1 87 ? 3.832 7.100 1.543 1.00 95.12 87 LYS A N 1
ATOM 705 C CA . LYS A 1 87 ? 3.919 8.441 0.952 1.00 95.12 87 LYS A CA 1
ATOM 706 C C . LYS A 1 87 ? 5.371 8.852 0.703 1.00 95.12 87 LYS A C 1
ATOM 708 O O . LYS A 1 87 ? 5.698 9.258 -0.407 1.00 95.12 87 LYS A O 1
ATOM 713 N N . LYS A 1 88 ? 6.247 8.689 1.700 1.00 94.00 88 LYS A N 1
ATOM 714 C CA . LYS A 1 88 ? 7.682 9.000 1.571 1.00 94.00 88 LYS A CA 1
ATOM 715 C C . LYS A 1 88 ? 8.375 8.078 0.572 1.00 94.00 88 LYS A C 1
ATOM 717 O O . LYS A 1 88 ? 9.113 8.540 -0.290 1.00 94.00 88 LYS A O 1
ATOM 722 N N . ALA A 1 89 ? 8.086 6.781 0.637 1.00 93.31 89 ALA A N 1
ATOM 723 C CA . ALA A 1 89 ? 8.630 5.821 -0.316 1.00 93.31 89 ALA A CA 1
ATOM 724 C C . ALA A 1 89 ? 8.169 6.110 -1.757 1.00 93.31 89 ALA A C 1
ATOM 726 O O . ALA A 1 89 ? 8.946 5.970 -2.696 1.00 93.31 89 ALA A O 1
ATOM 727 N N . GLN A 1 90 ? 6.929 6.569 -1.956 1.00 92.69 90 GLN A N 1
ATOM 728 C CA . GLN A 1 90 ? 6.443 6.967 -3.278 1.00 92.69 90 GLN A CA 1
ATOM 729 C C . GLN A 1 90 ? 7.218 8.172 -3.831 1.00 92.69 90 GLN A C 1
ATOM 731 O O . GLN A 1 90 ? 7.537 8.192 -5.019 1.00 92.69 90 GLN A O 1
ATOM 736 N N . GLU A 1 91 ? 7.542 9.157 -2.989 1.00 90.12 91 GLU A N 1
ATOM 737 C CA . GLU A 1 91 ? 8.391 10.290 -3.380 1.00 90.12 91 GLU A CA 1
ATOM 738 C C . GLU A 1 91 ? 9.789 9.819 -3.810 1.00 90.12 91 GLU A C 1
ATOM 740 O O . GLU A 1 91 ? 10.299 10.295 -4.825 1.00 90.12 91 GLU A O 1
ATOM 745 N N . ASN A 1 92 ? 10.380 8.839 -3.118 1.00 90.38 92 ASN A N 1
ATOM 746 C CA . ASN A 1 92 ? 11.642 8.224 -3.541 1.00 90.38 92 ASN A CA 1
ATOM 747 C C . ASN A 1 92 ? 11.492 7.518 -4.895 1.00 90.38 92 ASN A C 1
ATOM 749 O O . ASN A 1 92 ? 12.227 7.813 -5.837 1.00 90.38 92 ASN A O 1
ATOM 753 N N . ILE A 1 93 ? 10.494 6.642 -5.031 1.00 89.94 93 ILE A N 1
ATOM 754 C CA . ILE A 1 93 ? 10.272 5.827 -6.232 1.00 89.94 93 ILE A CA 1
ATOM 755 C C . ILE A 1 93 ? 10.082 6.681 -7.497 1.00 89.94 93 ILE A C 1
ATOM 757 O O . ILE A 1 93 ? 10.542 6.312 -8.578 1.00 89.94 93 ILE A O 1
ATOM 761 N N . GLU A 1 94 ? 9.428 7.839 -7.391 1.00 86.75 94 GLU A N 1
ATOM 762 C CA . GLU A 1 94 ? 9.253 8.753 -8.529 1.00 86.75 94 GLU A CA 1
ATOM 763 C C . GLU A 1 94 ? 10.552 9.442 -8.970 1.00 86.75 94 GLU A C 1
ATOM 765 O O . GLU A 1 94 ? 10.664 9.873 -10.124 1.00 86.75 94 GLU A O 1
ATOM 770 N N . ASN A 1 95 ? 11.532 9.542 -8.075 1.00 83.69 95 ASN A N 1
ATOM 771 C CA . ASN A 1 95 ? 12.758 10.304 -8.287 1.00 83.69 95 ASN A CA 1
ATOM 772 C C . ASN A 1 95 ? 14.004 9.421 -8.473 1.00 83.69 95 ASN A C 1
ATOM 774 O O . ASN A 1 95 ? 15.029 9.922 -8.934 1.00 83.69 95 ASN A O 1
ATOM 778 N N . ILE A 1 96 ? 13.932 8.119 -8.174 1.00 79.81 96 ILE A N 1
ATOM 779 C CA . ILE A 1 96 ? 15.045 7.177 -8.341 1.00 79.81 96 ILE A CA 1
ATOM 780 C C . ILE A 1 96 ? 15.283 6.867 -9.838 1.00 79.81 96 ILE A C 1
ATOM 782 O O . ILE A 1 96 ? 14.408 6.299 -10.499 1.00 79.81 96 ILE A O 1
ATOM 786 N N . PRO A 1 97 ? 16.481 7.154 -10.394 1.00 73.19 97 PRO A N 1
ATOM 787 C CA . PRO A 1 97 ? 16.779 6.921 -11.814 1.00 73.19 97 PRO A CA 1
ATOM 788 C C . PRO A 1 97 ? 16.810 5.446 -12.232 1.00 73.19 97 PRO A C 1
ATOM 790 O O . PRO A 1 97 ? 16.666 5.138 -13.413 1.00 73.19 97 PRO A O 1
ATOM 793 N N . THR A 1 98 ? 17.031 4.527 -11.289 1.00 81.56 98 THR A N 1
ATOM 794 C CA . THR A 1 98 ? 17.108 3.084 -11.565 1.00 81.56 98 THR A CA 1
ATOM 795 C C . THR A 1 98 ? 15.736 2.438 -11.750 1.00 81.56 98 THR A C 1
ATOM 797 O O . THR A 1 98 ? 15.666 1.311 -12.239 1.00 81.56 98 THR A O 1
ATOM 800 N N . ILE A 1 99 ? 14.645 3.136 -11.411 1.00 83.12 99 ILE A N 1
ATOM 801 C CA . ILE A 1 99 ? 13.282 2.639 -11.589 1.00 83.12 99 ILE A CA 1
ATOM 802 C C . ILE A 1 99 ? 12.797 2.963 -13.010 1.00 83.12 99 ILE A C 1
ATOM 804 O O . ILE A 1 99 ? 12.667 4.140 -13.365 1.00 83.12 99 ILE A O 1
ATOM 808 N N . PRO A 1 100 ? 12.474 1.947 -13.835 1.00 84.50 100 PRO A N 1
ATOM 809 C CA . PRO A 1 100 ? 11.998 2.175 -15.194 1.00 84.50 100 PRO A CA 1
ATOM 810 C C . PRO A 1 100 ? 10.710 3.004 -15.222 1.00 84.50 100 PRO A C 1
ATOM 812 O O . PRO A 1 100 ? 9.750 2.702 -14.509 1.00 84.50 100 PRO A O 1
ATOM 815 N N . GLU A 1 101 ? 10.642 4.002 -16.109 1.00 85.25 101 GLU A N 1
ATOM 816 C CA . GLU A 1 101 ? 9.447 4.845 -16.271 1.00 85.25 101 GLU A CA 1
ATOM 817 C C . GLU A 1 101 ? 8.184 4.032 -16.581 1.00 85.25 101 GLU A C 1
ATOM 819 O O . GLU A 1 101 ? 7.105 4.335 -16.072 1.00 85.25 101 GLU A O 1
ATOM 824 N N . SER A 1 102 ? 8.322 2.949 -17.350 1.00 88.25 102 SER A N 1
ATOM 825 C CA . SER A 1 102 ? 7.225 2.037 -17.692 1.00 88.25 102 SER A CA 1
ATOM 826 C C . SER A 1 102 ? 6.633 1.300 -16.485 1.00 88.25 102 SER A C 1
ATOM 828 O O . SER A 1 102 ? 5.475 0.886 -16.537 1.00 88.25 102 SER A O 1
ATOM 830 N N . SER A 1 103 ? 7.388 1.166 -15.392 1.00 89.94 103 SER A N 1
ATOM 831 C CA . SER A 1 103 ? 6.942 0.519 -14.154 1.00 89.94 103 SER A CA 1
ATOM 832 C C . SER A 1 103 ? 6.253 1.496 -13.190 1.00 89.94 103 SER A C 1
ATOM 834 O O . SER A 1 103 ? 5.463 1.058 -12.353 1.00 89.94 103 SER A O 1
ATOM 836 N N . ARG A 1 104 ? 6.472 2.817 -13.330 1.00 89.50 104 ARG A N 1
ATOM 837 C CA . ARG A 1 104 ? 5.894 3.886 -12.476 1.00 89.50 104 ARG A CA 1
ATOM 838 C C . ARG A 1 104 ? 4.384 3.769 -12.235 1.00 89.50 104 ARG A C 1
ATOM 840 O O . ARG A 1 104 ? 3.970 3.897 -11.082 1.00 89.50 104 ARG A O 1
ATOM 847 N N . PRO A 1 105 ? 3.541 3.466 -13.244 1.00 93.56 105 PRO A N 1
ATOM 8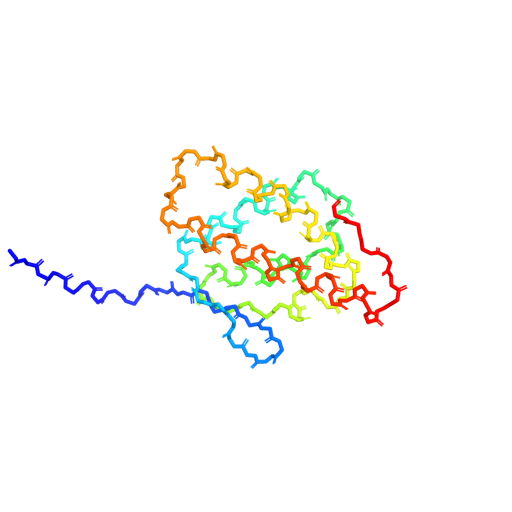48 C CA . PRO A 1 105 ? 2.106 3.299 -13.019 1.00 93.56 105 PRO A CA 1
ATOM 849 C C . PRO A 1 105 ? 1.756 2.190 -12.017 1.00 93.56 105 PRO A C 1
ATOM 851 O O . PRO A 1 105 ? 0.758 2.306 -11.310 1.00 93.56 105 PRO A O 1
ATOM 854 N N . VAL A 1 106 ? 2.566 1.128 -11.929 1.00 93.94 106 VAL A N 1
ATOM 855 C CA . VAL A 1 106 ? 2.336 0.018 -10.991 1.00 93.94 106 VAL A CA 1
ATOM 856 C C . VAL A 1 106 ? 2.602 0.465 -9.556 1.00 93.94 106 VAL A C 1
ATOM 858 O O . VAL A 1 106 ? 1.765 0.218 -8.689 1.00 93.94 106 VAL A O 1
ATOM 861 N N . TYR A 1 107 ? 3.710 1.175 -9.320 1.00 93.75 107 TYR A N 1
ATOM 862 C CA . TYR A 1 107 ? 4.036 1.742 -8.007 1.00 93.75 107 TYR A CA 1
ATOM 863 C C . TYR A 1 107 ? 2.961 2.728 -7.538 1.00 93.75 107 TYR A C 1
ATOM 865 O O . TYR A 1 107 ? 2.428 2.578 -6.440 1.00 93.75 107 TYR A O 1
ATOM 873 N N . ARG A 1 108 ? 2.554 3.662 -8.414 1.00 95.00 108 ARG A N 1
ATOM 874 C CA . ARG A 1 108 ? 1.477 4.623 -8.124 1.00 95.00 108 ARG A CA 1
ATOM 875 C C . ARG A 1 108 ? 0.186 3.918 -7.742 1.00 95.00 108 ARG A C 1
ATOM 877 O O . ARG A 1 108 ? -0.397 4.237 -6.715 1.00 95.00 108 ARG A O 1
ATOM 884 N N . LYS A 1 109 ? -0.237 2.928 -8.532 1.00 96.69 109 LYS A N 1
ATOM 885 C CA . LYS A 1 109 ? -1.475 2.193 -8.258 1.00 96.69 109 LYS A CA 1
ATOM 886 C C . LYS A 1 109 ? -1.404 1.420 -6.941 1.00 96.69 109 LYS A C 1
ATOM 888 O O . LYS A 1 109 ? -2.405 1.324 -6.239 1.00 96.69 109 LYS A O 1
ATOM 893 N N . PHE A 1 110 ? -0.237 0.883 -6.586 1.00 96.56 110 PHE A N 1
ATOM 894 C CA . PHE A 1 110 ? -0.052 0.251 -5.285 1.00 96.56 110 PHE A CA 1
ATOM 895 C C . PHE A 1 110 ? -0.169 1.260 -4.134 1.00 96.56 110 PHE A C 1
ATOM 897 O O . PHE A 1 110 ? -0.924 1.022 -3.195 1.00 96.56 110 PHE A O 1
ATOM 904 N N . TYR A 1 111 ? 0.485 2.418 -4.244 1.00 97.00 111 TYR A N 1
ATOM 905 C CA . TYR A 1 111 ? 0.341 3.513 -3.282 1.00 97.00 111 TYR A CA 1
ATOM 906 C C . TYR A 1 111 ? -1.117 3.991 -3.146 1.00 97.00 111 TYR A C 1
ATOM 908 O O . TYR A 1 111 ? -1.601 4.201 -2.033 1.00 97.00 111 TYR A O 1
ATOM 916 N N . GLU A 1 112 ? -1.849 4.114 -4.256 1.00 97.12 112 GLU A N 1
ATOM 917 C CA . GLU A 1 112 ? -3.267 4.493 -4.246 1.00 97.12 112 GLU A CA 1
ATOM 918 C C . GLU A 1 112 ? -4.128 3.506 -3.455 1.00 97.12 112 GLU A C 1
ATOM 920 O O . GLU A 1 112 ? -4.975 3.945 -2.684 1.00 97.12 112 GLU A O 1
ATOM 925 N N . ILE A 1 113 ? -3.868 2.199 -3.563 1.00 97.44 113 ILE A N 1
ATOM 926 C CA . ILE A 1 113 ? -4.572 1.172 -2.779 1.00 97.44 113 ILE A CA 1
ATOM 927 C C . ILE A 1 113 ? -4.367 1.392 -1.270 1.00 97.44 113 ILE A C 1
ATOM 929 O O . ILE A 1 113 ? -5.328 1.326 -0.503 1.00 97.44 113 ILE A O 1
ATOM 933 N N . ILE A 1 114 ? -3.137 1.696 -0.841 1.00 97.44 114 ILE A N 1
ATOM 934 C CA . ILE A 1 114 ? -2.819 1.984 0.568 1.00 97.44 114 ILE A CA 1
ATOM 935 C C . ILE A 1 114 ? -3.524 3.261 1.037 1.00 97.44 114 ILE A C 1
ATOM 937 O O . ILE A 1 114 ? -4.174 3.271 2.084 1.00 97.44 114 ILE A O 1
ATOM 941 N N . ARG A 1 115 ? -3.440 4.333 0.240 1.00 97.25 115 ARG A N 1
ATOM 942 C CA . ARG A 1 115 ? -4.109 5.610 0.521 1.00 97.25 115 ARG A CA 1
ATOM 943 C C . ARG A 1 115 ? -5.619 5.431 0.649 1.00 97.25 115 ARG A C 1
ATOM 945 O O . ARG A 1 115 ? -6.226 5.955 1.580 1.00 97.25 115 ARG A O 1
ATOM 952 N N . ASP A 1 116 ? -6.231 4.716 -0.285 1.00 97.06 116 ASP A N 1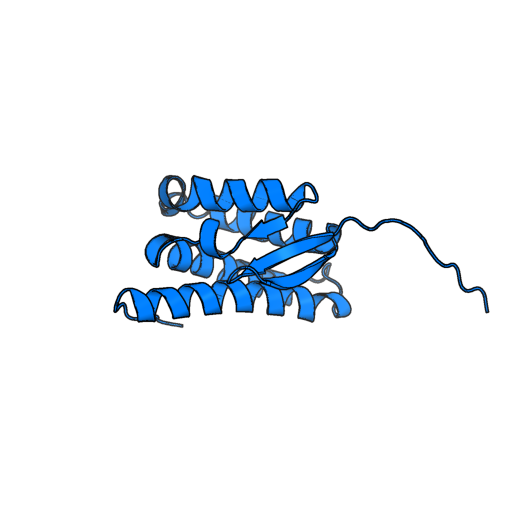
ATOM 953 C CA . ASP A 1 116 ? -7.679 4.546 -0.332 1.00 97.06 116 ASP A CA 1
ATOM 954 C C . ASP A 1 116 ? -8.168 3.679 0.836 1.00 97.06 116 ASP A C 1
ATOM 956 O O . ASP A 1 116 ? -9.209 3.987 1.417 1.00 97.06 116 ASP A O 1
ATOM 960 N N . ARG A 1 117 ? -7.375 2.688 1.271 1.00 97.25 117 ARG A N 1
ATOM 961 C CA . ARG A 1 117 ? -7.646 1.928 2.499 1.00 97.25 117 ARG A CA 1
ATOM 962 C C . ARG A 1 117 ? -7.616 2.809 3.749 1.00 97.25 117 ARG A C 1
ATOM 964 O O . ARG A 1 117 ? -8.526 2.730 4.572 1.00 97.25 117 ARG A O 1
ATOM 971 N N . ALA A 1 118 ? -6.609 3.671 3.889 1.00 97.25 118 ALA A N 1
ATOM 972 C CA . AL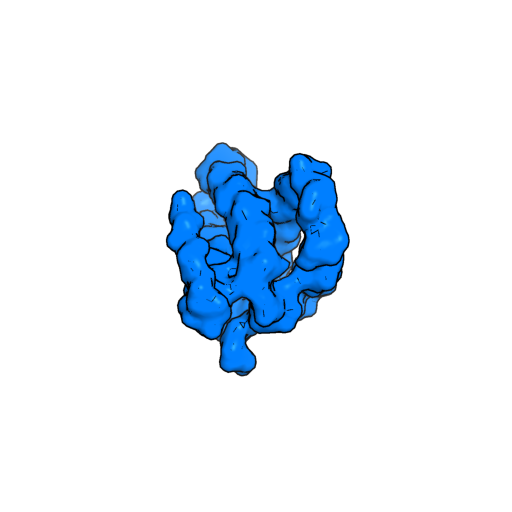A A 1 118 ? -6.525 4.587 5.027 1.00 97.25 118 ALA A CA 1
ATOM 973 C C . ALA A 1 118 ? -7.700 5.584 5.051 1.00 97.25 118 ALA A C 1
ATOM 975 O O . ALA A 1 118 ? -8.278 5.840 6.107 1.00 97.25 118 ALA A O 1
ATOM 976 N N . ARG A 1 119 ? -8.116 6.083 3.878 1.00 97.12 119 ARG A N 1
ATOM 977 C CA . ARG A 1 119 ? -9.302 6.945 3.729 1.00 97.12 119 ARG A CA 1
ATOM 978 C C . ARG A 1 119 ? -10.600 6.228 4.078 1.00 97.12 119 ARG A C 1
ATOM 980 O O . ARG A 1 119 ? -11.446 6.804 4.753 1.00 97.12 119 ARG A O 1
ATOM 987 N N . GLU A 1 120 ? -10.768 4.997 3.608 1.00 96.50 120 GLU A N 1
ATOM 988 C CA . GLU A 1 120 ? -11.929 4.170 3.933 1.00 96.50 120 GLU A CA 1
ATOM 989 C C . GLU A 1 120 ? -12.059 3.986 5.448 1.00 96.50 120 GLU A C 1
ATOM 991 O O . GLU A 1 120 ? -13.120 4.252 6.012 1.00 96.50 120 GLU A O 1
ATOM 996 N N . LEU A 1 121 ? -10.975 3.588 6.113 1.00 97.69 121 LEU A N 1
ATOM 997 C CA . LEU A 1 121 ? -10.969 3.376 7.558 1.00 97.69 121 LEU A CA 1
ATOM 998 C C . LEU A 1 121 ? -11.197 4.672 8.337 1.00 97.69 121 LEU A C 1
ATOM 1000 O O . LEU A 1 121 ? -11.906 4.655 9.338 1.00 97.69 121 LEU A O 1
ATOM 1004 N N . ALA A 1 122 ? -10.693 5.807 7.843 1.00 97.00 122 ALA A N 1
ATOM 1005 C CA . ALA A 1 122 ? -10.997 7.107 8.433 1.00 97.00 122 ALA A CA 1
ATOM 1006 C C . ALA A 1 122 ? -12.508 7.386 8.449 1.00 97.00 122 ALA A C 1
ATOM 1008 O O . ALA A 1 122 ? -13.043 7.849 9.453 1.00 97.00 122 ALA A O 1
ATOM 1009 N N . ILE A 1 123 ? -13.208 7.069 7.355 1.00 96.81 123 ILE A N 1
ATOM 1010 C CA . ILE A 1 123 ? -14.663 7.241 7.255 1.00 96.81 123 ILE A CA 1
ATOM 1011 C C . ILE A 1 123 ? -15.385 6.276 8.202 1.00 96.81 123 ILE A C 1
ATOM 1013 O O . ILE A 1 123 ? -16.268 6.702 8.944 1.00 96.81 123 ILE A O 1
ATOM 1017 N N . ILE A 1 124 ? -15.004 4.994 8.195 1.00 96.62 124 ILE A N 1
ATOM 1018 C CA . ILE A 1 124 ? -15.631 3.950 9.024 1.00 96.62 124 ILE A CA 1
ATOM 1019 C C . ILE A 1 124 ? -15.476 4.258 10.519 1.00 96.62 124 ILE A C 1
ATOM 1021 O O . ILE A 1 124 ? -16.421 4.093 11.286 1.00 96.62 124 ILE A O 1
ATOM 1025 N N . GLU A 1 125 ? -14.301 4.732 10.931 1.00 97.12 125 GLU A N 1
ATOM 1026 C CA . GLU A 1 125 ? -13.967 4.997 12.334 1.00 97.12 125 GLU A CA 1
ATOM 1027 C C . GLU A 1 125 ? -14.226 6.453 12.762 1.00 97.12 125 GLU A C 1
ATOM 1029 O O . GLU A 1 125 ? -13.893 6.840 13.885 1.00 97.12 125 GLU A O 1
ATOM 1034 N N . ASN A 1 126 ? -14.831 7.266 11.887 1.00 95.31 126 ASN A N 1
ATOM 1035 C CA . ASN A 1 126 ? -15.146 8.678 12.122 1.00 95.31 126 ASN A CA 1
ATOM 1036 C C . ASN A 1 126 ? -13.917 9.521 12.537 1.00 95.31 126 ASN A C 1
ATOM 1038 O O . ASN A 1 126 ? -13.939 10.287 13.505 1.00 95.31 126 ASN A O 1
ATOM 1042 N N . LYS A 1 127 ? -12.813 9.348 11.805 1.00 94.94 127 LYS A N 1
ATOM 1043 C CA . LYS A 1 127 ? -11.530 10.042 11.983 1.00 94.94 127 LYS A CA 1
ATOM 1044 C C . LYS A 1 127 ? -11.300 11.041 10.849 1.00 94.94 127 LYS A C 1
ATOM 1046 O O . LYS A 1 127 ? -11.768 10.865 9.727 1.00 94.94 127 LYS A O 1
ATOM 1051 N N . HIS A 1 128 ? -10.526 12.088 11.125 1.00 87.31 128 HIS A N 1
ATOM 1052 C CA . HIS A 1 128 ? -10.112 13.045 10.102 1.00 87.31 128 HIS A CA 1
ATOM 1053 C C . HIS A 1 128 ? -8.853 12.548 9.376 1.00 87.31 128 HIS A C 1
ATOM 1055 O O . HIS A 1 128 ? -7.832 12.316 10.022 1.00 87.31 128 HIS A O 1
ATOM 1061 N N . PHE A 1 129 ? -8.903 12.448 8.045 1.00 85.38 129 PHE A N 1
ATOM 1062 C CA . PHE A 1 129 ? -7.752 12.100 7.205 1.00 85.38 129 PHE A CA 1
ATOM 1063 C C . PHE A 1 129 ? -7.141 13.363 6.588 1.00 85.38 129 PHE A C 1
ATOM 1065 O O . PHE A 1 129 ? -7.856 14.150 5.968 1.00 85.38 129 PHE A O 1
ATOM 1072 N N . VAL A 1 130 ? -5.836 13.578 6.769 1.00 73.38 130 VAL A N 1
ATOM 1073 C CA . VAL A 1 130 ? -5.109 14.743 6.230 1.00 73.38 130 VAL A CA 1
ATOM 1074 C C . VAL A 1 130 ? -4.113 14.265 5.172 1.00 73.38 130 VAL A C 1
ATOM 1076 O O . VAL A 1 130 ? -3.443 13.257 5.383 1.00 73.38 130 VAL A O 1
ATOM 1079 N N . PHE A 1 131 ? -4.056 14.976 4.041 1.00 68.44 131 PHE A N 1
ATOM 1080 C CA . PHE A 1 131 ? -3.192 14.668 2.896 1.00 68.44 131 PHE A CA 1
ATOM 1081 C C . PHE A 1 131 ? -1.740 15.094 3.100 1.00 68.44 131 PHE A C 1
ATOM 1083 O O . PHE A 1 131 ? -1.493 16.170 3.684 1.00 68.44 131 PHE A O 1
#

Radius of gyration: 15.4 Å; chains: 1; bounding box: 33×33×54 Å

Foldseek 3Di:
DDPPPPPDPQQWAFEDEPNDRPDTGRLVLLVLLLVQLVVLVVVPVVCCVVQVQLNVQSVVSSVRYYHYLCRSQVALVNLVVSLVSLVVSLVVQVVDPVRDPVCNVVSVVVSVVSVVVNVVRCVVVVHDDDD